Protein AF-V4TE31-F1 (afdb_monomer_lite)

pLDDT: mean 70.7, std 16.82, range [33.47, 91.5]

Foldseek 3Di:
DWDWDDDPLAIEIADLAPDPDDPVVSLVVVLVVQVVVQVCVVVVDDPDPDPDSRSSPGHYYYDPPHNHDPDPVCVVVSVVVVCVVVVVVVVVVVVVVVVVVPPDDDPDDD

Structure (mmCIF, N/CA/C/O backbone):
data_AF-V4TE31-F1
#
_entry.id   AF-V4TE31-F1
#
loop_
_atom_site.group_PDB
_atom_site.id
_atom_site.type_symbol
_atom_site.label_atom_id
_atom_site.label_alt_id
_atom_site.label_comp_id
_atom_site.label_asym_id
_atom_site.label_entity_id
_atom_site.label_seq_id
_atom_site.pdbx_PDB_ins_code
_atom_site.Cartn_x
_atom_site.Cartn_y
_atom_site.Cartn_z
_atom_site.occupancy
_atom_site.B_iso_or_equiv
_atom_site.auth_seq_id
_atom_site.auth_comp_id
_atom_site.auth_asym_id
_atom_site.auth_atom_id
_atom_site.pdbx_PDB_model_num
ATOM 1 N N . MET A 1 1 ? 9.355 1.675 -5.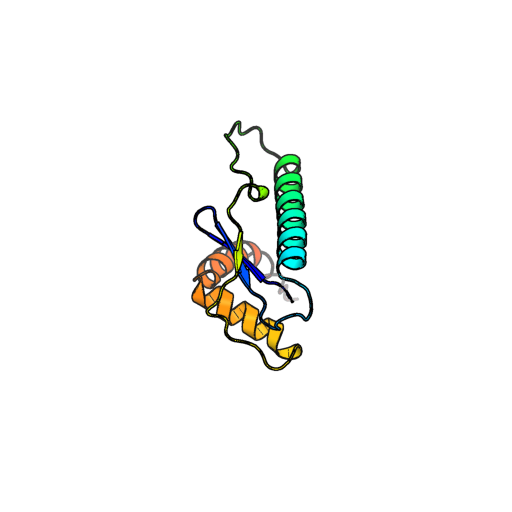902 1.00 73.56 1 MET A N 1
ATOM 2 C CA . MET A 1 1 ? 7.891 1.879 -6.054 1.00 73.56 1 MET A CA 1
ATOM 3 C C . MET A 1 1 ? 7.257 1.304 -4.808 1.00 73.56 1 MET A C 1
ATOM 5 O O . MET A 1 1 ? 7.603 0.181 -4.504 1.00 73.56 1 MET A O 1
ATOM 9 N N . LEU A 1 2 ? 6.368 2.013 -4.109 1.00 77.69 2 LEU A N 1
ATOM 10 C CA . LEU A 1 2 ? 5.744 1.492 -2.885 1.00 77.69 2 LEU A CA 1
ATOM 11 C C . LEU A 1 2 ? 4.265 1.203 -3.125 1.00 77.69 2 LEU A C 1
ATOM 13 O O . LEU A 1 2 ? 3.540 2.069 -3.616 1.00 77.69 2 LEU A O 1
ATOM 17 N N . VAL A 1 3 ? 3.828 0.002 -2.760 1.00 81.12 3 VAL A N 1
ATOM 18 C CA . VAL A 1 3 ? 2.420 -0.398 -2.765 1.00 81.12 3 VAL A CA 1
ATOM 19 C C . VAL A 1 3 ? 1.938 -0.429 -1.317 1.00 81.12 3 VAL A C 1
ATOM 21 O O . VAL A 1 3 ? 2.548 -1.066 -0.463 1.00 81.12 3 VAL A O 1
ATOM 24 N N . LEU A 1 4 ? 0.858 0.299 -1.037 1.00 85.69 4 LEU A N 1
ATOM 25 C CA . LEU A 1 4 ? 0.224 0.334 0.279 1.00 85.69 4 LEU A CA 1
ATOM 26 C C . LEU A 1 4 ? -1.046 -0.507 0.223 1.00 85.69 4 LEU A C 1
ATOM 28 O O . LEU A 1 4 ? -1.973 -0.174 -0.518 1.00 85.69 4 LEU A O 1
ATOM 32 N N . VAL A 1 5 ? -1.093 -1.581 1.004 1.00 82.81 5 VAL A N 1
ATOM 33 C CA . VAL A 1 5 ? -2.287 -2.420 1.131 1.00 82.81 5 VAL A CA 1
ATOM 34 C C . VAL A 1 5 ? -2.940 -2.113 2.466 1.00 82.81 5 VAL A C 1
ATOM 36 O O . VAL A 1 5 ? -2.304 -2.206 3.510 1.00 82.81 5 VAL A O 1
ATOM 39 N N . THR A 1 6 ? -4.210 -1.717 2.444 1.00 83.06 6 THR A N 1
ATOM 40 C CA . THR A 1 6 ? -4.985 -1.457 3.660 1.00 83.06 6 THR A CA 1
ATOM 41 C C . THR A 1 6 ? -6.071 -2.512 3.813 1.00 83.06 6 THR A C 1
ATOM 43 O O . THR A 1 6 ? -6.972 -2.602 2.982 1.00 83.06 6 THR A O 1
ATOM 46 N N . SER A 1 7 ? -6.004 -3.296 4.886 1.00 78.19 7 SER A N 1
ATOM 47 C CA . SER A 1 7 ? -6.971 -4.353 5.205 1.00 78.19 7 SER A CA 1
ATOM 48 C C . SER A 1 7 ? -7.125 -4.484 6.716 1.00 78.19 7 SER A C 1
ATOM 50 O O . SER A 1 7 ? -6.147 -4.334 7.439 1.00 78.19 7 SER A O 1
ATOM 52 N N . GLU A 1 8 ? -8.335 -4.767 7.206 1.00 79.38 8 GLU A N 1
ATOM 53 C CA . GLU A 1 8 ? -8.589 -5.096 8.626 1.00 79.38 8 GLU A CA 1
ATOM 54 C C . GLU A 1 8 ? -7.967 -4.116 9.648 1.00 79.38 8 GLU A C 1
ATOM 56 O O . GLU A 1 8 ? -7.504 -4.513 10.712 1.00 79.38 8 GLU A O 1
ATOM 61 N N . LYS A 1 9 ? -7.977 -2.809 9.344 1.00 83.62 9 LYS A N 1
ATOM 62 C CA . LYS A 1 9 ? -7.364 -1.746 10.168 1.00 83.62 9 LYS A CA 1
ATOM 63 C C . LYS A 1 9 ? -5.841 -1.815 10.304 1.00 83.62 9 LYS A C 1
ATOM 65 O O . LYS A 1 9 ? -5.293 -1.348 11.295 1.00 83.62 9 LYS A O 1
ATOM 70 N N . ARG A 1 10 ? -5.154 -2.367 9.312 1.00 87.19 10 ARG A N 1
ATOM 71 C CA . ARG A 1 10 ? -3.693 -2.415 9.216 1.00 87.19 10 ARG A CA 1
ATOM 72 C C . ARG A 1 10 ? -3.258 -1.946 7.835 1.00 87.19 10 ARG A C 1
ATOM 74 O O . ARG A 1 10 ? -4.001 -2.098 6.861 1.00 87.19 10 ARG A O 1
ATOM 81 N N . VAL A 1 11 ? -2.069 -1.356 7.764 1.00 89.00 11 VAL A N 1
ATOM 82 C CA . VAL A 1 11 ? -1.440 -0.953 6.506 1.00 89.00 11 VAL A CA 1
ATOM 83 C C . VAL A 1 11 ? -0.159 -1.742 6.323 1.00 89.00 11 VAL A C 1
ATOM 85 O O . VAL A 1 11 ? 0.736 -1.713 7.162 1.00 89.00 11 VAL A O 1
ATOM 88 N N . GLU A 1 12 ? -0.067 -2.440 5.204 1.00 89.25 12 GLU A N 1
ATOM 89 C CA . GLU A 1 12 ? 1.137 -3.141 4.797 1.00 89.25 12 GLU A CA 1
ATOM 90 C C . GLU A 1 12 ? 1.852 -2.329 3.718 1.00 89.25 12 GLU A C 1
ATOM 92 O O . GLU A 1 12 ? 1.248 -1.933 2.715 1.00 89.25 12 GLU A O 1
ATOM 97 N N . ILE A 1 13 ? 3.144 -2.085 3.927 1.00 86.62 13 ILE A N 1
ATOM 98 C CA . ILE A 1 13 ? 4.043 -1.539 2.914 1.00 86.62 13 ILE A CA 1
ATOM 99 C C . ILE A 1 13 ? 4.665 -2.713 2.168 1.00 86.62 13 ILE A C 1
ATOM 101 O O . ILE A 1 13 ? 5.264 -3.599 2.780 1.00 86.62 13 ILE A O 1
ATOM 105 N N . TRP A 1 14 ? 4.524 -2.674 0.849 1.00 8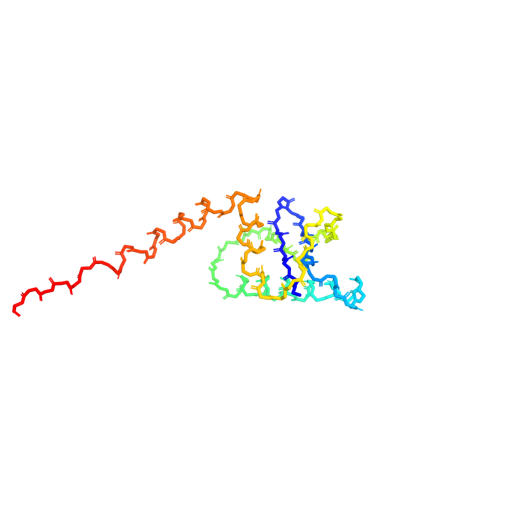3.88 14 TRP A N 1
ATOM 106 C CA . TRP A 1 14 ? 5.106 -3.625 -0.083 1.00 83.88 14 TRP A CA 1
ATOM 107 C C . TRP A 1 14 ? 6.066 -2.874 -1.011 1.00 83.88 14 TRP A C 1
ATOM 109 O O . TRP A 1 14 ? 5.637 -1.976 -1.748 1.00 83.88 14 TRP A O 1
ATOM 119 N N . ASP A 1 15 ? 7.355 -3.220 -0.965 1.00 80.31 15 ASP A N 1
ATOM 120 C CA . ASP A 1 15 ? 8.399 -2.623 -1.809 1.00 80.31 15 ASP A CA 1
ATOM 121 C C . ASP A 1 15 ? 8.926 -3.641 -2.844 1.00 80.31 15 ASP A C 1
ATOM 123 O O . ASP A 1 15 ? 9.938 -4.304 -2.623 1.00 80.31 15 ASP A O 1
ATOM 127 N N . PRO A 1 16 ? 8.266 -3.788 -4.012 1.00 75.88 16 PRO A N 1
ATOM 128 C CA . PRO A 1 16 ? 8.680 -4.725 -5.066 1.00 75.88 16 PRO A CA 1
ATOM 129 C C . PRO A 1 16 ? 10.114 -4.544 -5.566 1.00 75.88 16 PRO A C 1
ATOM 131 O O . PRO A 1 16 ? 10.684 -5.467 -6.151 1.00 75.88 16 PRO A O 1
ATOM 134 N N . LEU A 1 17 ? 10.667 -3.347 -5.383 1.00 75.94 17 LEU A N 1
ATOM 135 C CA . LEU A 1 17 ? 12.014 -2.969 -5.773 1.00 75.94 17 LEU A CA 1
ATOM 136 C C . LEU A 1 17 ? 12.697 -2.444 -4.517 1.00 75.94 17 LEU A C 1
ATOM 138 O O . LEU A 1 17 ? 12.670 -1.225 -4.345 1.00 75.94 17 LEU A O 1
ATOM 142 N N . PRO A 1 18 ? 13.272 -3.324 -3.669 1.00 64.62 18 PRO A N 1
ATOM 143 C CA . PRO A 1 18 ? 13.830 -2.951 -2.377 1.00 64.62 18 PRO A CA 1
ATOM 144 C C . PRO A 1 18 ? 14.664 -1.688 -2.524 1.00 64.62 18 PRO A C 1
ATOM 146 O O . PRO A 1 18 ? 15.756 -1.696 -3.104 1.00 64.62 18 PRO A O 1
ATOM 149 N N . SER A 1 19 ? 14.078 -0.572 -2.110 1.00 62.41 19 SER A N 1
ATOM 150 C CA . SER A 1 19 ? 14.678 0.724 -2.345 1.00 62.41 19 SER A CA 1
ATOM 151 C C . SER A 1 19 ? 15.921 0.829 -1.471 1.00 62.41 19 SER A C 1
ATOM 153 O O . SER A 1 19 ? 15.969 0.314 -0.358 1.00 62.41 19 SER A O 1
ATOM 155 N N . ALA A 1 20 ? 16.940 1.556 -1.932 1.00 62.09 20 ALA A N 1
ATOM 156 C CA . ALA A 1 20 ? 18.060 1.930 -1.065 1.00 62.09 20 ALA A CA 1
ATOM 157 C C . ALA A 1 20 ? 17.627 2.866 0.091 1.00 62.09 20 ALA A C 1
ATOM 159 O O . ALA A 1 20 ? 18.461 3.295 0.888 1.00 62.09 20 ALA A O 1
ATOM 160 N N . MET A 1 21 ? 16.342 3.237 0.158 1.00 69.25 21 MET A N 1
ATOM 161 C CA . MET A 1 21 ? 15.781 4.105 1.184 1.00 69.25 21 MET A CA 1
ATOM 162 C C . MET A 1 21 ? 15.562 3.328 2.480 1.00 69.25 21 MET A C 1
ATOM 164 O O . MET A 1 21 ? 15.198 2.154 2.476 1.00 69.25 21 MET A O 1
ATOM 168 N N . SER A 1 22 ? 15.774 3.997 3.613 1.00 81.12 22 SER A N 1
ATOM 169 C CA . SER A 1 22 ? 15.590 3.367 4.916 1.00 81.12 22 SER A CA 1
ATOM 170 C C . SER A 1 22 ? 14.121 3.030 5.180 1.00 81.12 22 SER A C 1
ATOM 172 O O . SER A 1 22 ? 13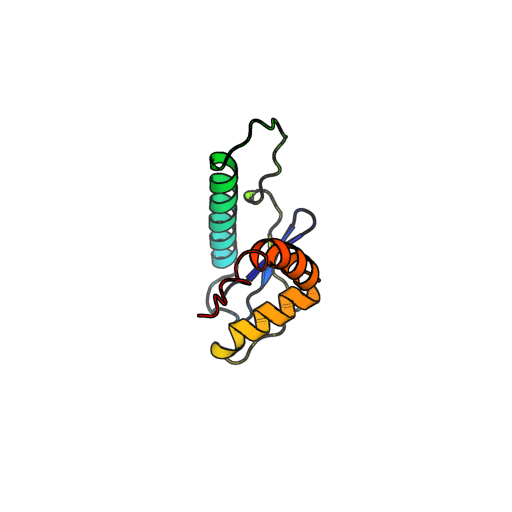.200 3.730 4.750 1.00 81.12 22 SER A O 1
ATOM 174 N N . MET A 1 23 ? 13.907 1.977 5.966 1.00 82.25 23 MET A N 1
ATOM 175 C CA . MET A 1 23 ? 12.590 1.563 6.452 1.00 82.25 23 MET A CA 1
ATOM 176 C C . MET A 1 23 ? 11.830 2.733 7.104 1.00 82.25 23 MET A C 1
ATOM 178 O O . MET A 1 23 ? 10.662 2.962 6.796 1.00 82.25 23 MET A O 1
ATOM 182 N N . ASP A 1 24 ? 12.514 3.540 7.920 1.00 84.94 24 ASP A N 1
ATOM 183 C CA . ASP A 1 24 ? 11.934 4.715 8.584 1.00 84.94 24 ASP A CA 1
ATOM 184 C C . ASP A 1 24 ? 11.412 5.765 7.596 1.00 84.94 24 ASP A C 1
ATOM 186 O O . ASP A 1 24 ? 10.354 6.364 7.813 1.00 84.94 24 ASP A O 1
ATOM 190 N N . TYR A 1 25 ? 12.126 5.972 6.485 1.00 87.06 25 TYR A N 1
ATOM 191 C CA . TYR A 1 25 ? 11.696 6.896 5.441 1.00 87.06 25 TYR A CA 1
ATOM 192 C C . TYR A 1 25 ? 10.407 6.411 4.770 1.00 87.06 25 TYR A C 1
ATOM 194 O O . TYR A 1 25 ? 9.462 7.185 4.602 1.00 87.06 25 TYR A O 1
ATOM 202 N N . ASN A 1 26 ? 10.335 5.118 4.453 1.00 86.12 26 ASN A N 1
ATOM 203 C CA . ASN A 1 26 ? 9.155 4.506 3.844 1.00 86.12 26 ASN A CA 1
ATOM 204 C C . ASN A 1 26 ? 7.932 4.562 4.781 1.00 86.12 26 ASN A C 1
ATOM 206 O O . ASN A 1 26 ? 6.827 4.864 4.325 1.00 86.12 26 ASN A O 1
ATOM 210 N N . ILE A 1 27 ? 8.120 4.396 6.098 1.00 88.44 27 ILE A N 1
ATOM 211 C CA . ILE A 1 27 ? 7.055 4.604 7.101 1.00 88.44 27 ILE A CA 1
ATOM 212 C C . ILE A 1 27 ? 6.588 6.059 7.108 1.00 88.44 27 ILE A C 1
ATOM 214 O O . ILE A 1 27 ? 5.383 6.326 7.105 1.00 88.44 27 ILE A O 1
ATOM 218 N N . ALA A 1 28 ? 7.520 7.014 7.130 1.00 89.69 28 ALA A N 1
ATOM 219 C CA . ALA A 1 28 ? 7.181 8.434 7.147 1.00 89.69 28 ALA A CA 1
ATOM 220 C C . ALA A 1 28 ? 6.400 8.840 5.888 1.00 89.69 28 ALA A C 1
ATOM 222 O O . ALA A 1 28 ? 5.403 9.562 5.980 1.00 89.69 28 ALA A O 1
ATOM 223 N N . LEU A 1 29 ? 6.810 8.338 4.720 1.00 89.12 29 LEU A N 1
ATOM 224 C CA . LEU A 1 29 ? 6.101 8.546 3.462 1.00 89.12 29 LEU A CA 1
ATOM 225 C C . LEU A 1 29 ? 4.695 7.933 3.503 1.00 89.12 29 LEU A C 1
ATOM 227 O O . LEU A 1 29 ? 3.730 8.620 3.168 1.00 89.12 29 LEU A O 1
ATOM 231 N N . CYS A 1 30 ? 4.565 6.695 3.987 1.00 90.06 30 CYS A N 1
ATOM 232 C CA . CYS A 1 30 ? 3.275 6.031 4.169 1.00 90.06 30 CYS A CA 1
ATOM 233 C C . CYS A 1 30 ? 2.330 6.866 5.051 1.00 90.06 30 CYS A C 1
ATOM 235 O O . CYS A 1 30 ? 1.227 7.203 4.621 1.00 90.06 30 CYS A O 1
ATOM 237 N N . LYS A 1 31 ? 2.783 7.322 6.228 1.00 91.00 31 LYS A N 1
ATOM 238 C CA . LYS A 1 31 ? 1.981 8.176 7.127 1.00 91.00 31 LYS A CA 1
ATOM 239 C C . LYS A 1 31 ? 1.502 9.464 6.458 1.00 91.00 31 LYS A C 1
ATOM 241 O O . LYS A 1 31 ? 0.356 9.872 6.660 1.00 91.00 31 LYS A O 1
ATOM 246 N N . ARG A 1 32 ? 2.358 10.107 5.654 1.00 91.50 32 ARG A N 1
ATOM 247 C CA . ARG A 1 32 ? 1.991 11.321 4.904 1.00 91.50 32 ARG A CA 1
ATOM 248 C C . ARG A 1 32 ? 0.896 11.039 3.877 1.00 91.50 32 ARG A C 1
ATOM 250 O O . ARG A 1 32 ? -0.052 11.816 3.791 1.00 91.50 32 ARG A O 1
ATOM 257 N N . VAL A 1 33 ? 1.002 9.930 3.144 1.00 90.56 33 VAL A N 1
ATOM 258 C CA . VAL A 1 33 ? -0.018 9.508 2.170 1.00 90.56 33 VAL A CA 1
ATOM 259 C C . VAL A 1 33 ? -1.346 9.213 2.868 1.00 90.56 33 VAL A C 1
ATOM 261 O O . VAL A 1 33 ? -2.366 9.771 2.471 1.00 90.56 33 VAL A O 1
ATOM 264 N N . LEU A 1 34 ? -1.341 8.423 3.948 1.00 89.81 34 LEU A N 1
ATOM 265 C CA . LEU A 1 34 ? -2.558 8.092 4.704 1.00 89.81 34 LEU A CA 1
ATOM 266 C C . LEU A 1 34 ? -3.238 9.345 5.272 1.00 89.81 34 LEU A C 1
ATOM 268 O O . LEU A 1 34 ? -4.447 9.502 5.139 1.00 89.81 34 LEU A O 1
ATOM 272 N N . THR A 1 35 ? -2.455 10.289 5.806 1.00 89.19 35 THR A N 1
ATOM 273 C CA . THR A 1 35 ? -2.976 11.579 6.292 1.00 89.19 35 THR A CA 1
ATOM 274 C C . THR A 1 35 ? -3.628 12.388 5.168 1.00 89.19 35 THR A C 1
ATOM 276 O O . THR A 1 35 ? -4.665 13.016 5.377 1.00 89.19 35 THR A O 1
ATOM 279 N N . SER A 1 36 ? -3.045 12.375 3.965 1.00 87.31 36 SER A N 1
ATOM 280 C CA . SER A 1 36 ? -3.623 13.053 2.800 1.00 87.31 36 SER A CA 1
ATOM 281 C C . SER A 1 36 ? -4.948 12.419 2.369 1.00 87.31 36 SER A C 1
ATOM 283 O O . SER A 1 36 ? -5.869 13.142 1.986 1.00 87.31 36 SER A O 1
ATOM 285 N N . ILE A 1 37 ? -5.056 11.088 2.438 1.00 85.00 37 ILE A N 1
ATOM 286 C CA . ILE A 1 37 ? -6.299 10.366 2.140 1.00 85.00 37 ILE A CA 1
ATOM 287 C C . ILE A 1 37 ? -7.363 10.716 3.180 1.00 85.00 37 ILE A C 1
ATOM 289 O O . ILE A 1 37 ? -8.443 11.147 2.788 1.00 85.00 37 ILE A O 1
ATOM 293 N N . ASP A 1 38 ? -7.043 10.624 4.476 1.00 85.12 38 ASP A N 1
ATOM 294 C CA . ASP A 1 38 ? -7.953 11.009 5.566 1.00 85.12 38 ASP A CA 1
ATOM 295 C C . ASP A 1 38 ? -8.469 12.441 5.373 1.00 85.12 38 ASP A C 1
ATOM 297 O O . ASP A 1 38 ? -9.671 12.684 5.401 1.00 85.12 38 ASP A O 1
ATOM 301 N N . THR A 1 39 ? -7.563 13.380 5.078 1.00 84.81 39 THR A N 1
ATOM 302 C CA . THR A 1 39 ? -7.924 14.779 4.809 1.00 84.81 39 THR A CA 1
ATOM 303 C C . THR A 1 39 ? -8.881 14.877 3.620 1.00 84.81 39 THR A C 1
ATOM 305 O O . THR A 1 39 ? -9.898 15.553 3.703 1.00 84.81 39 THR A O 1
ATOM 308 N N . THR A 1 40 ? -8.604 14.180 2.518 1.00 81.88 40 THR A N 1
ATOM 309 C CA . THR A 1 40 ? -9.461 14.216 1.320 1.00 81.88 40 THR A CA 1
ATOM 310 C C . THR A 1 40 ? -10.853 13.647 1.599 1.00 81.88 40 THR A C 1
ATOM 312 O O . THR A 1 40 ? -11.850 14.221 1.160 1.00 81.88 40 THR A O 1
ATOM 315 N N . LEU A 1 41 ? -10.932 12.549 2.355 1.00 76.06 41 LEU A N 1
ATOM 316 C CA . LEU A 1 41 ? -12.195 11.928 2.752 1.00 76.06 41 LEU A CA 1
ATOM 317 C C . LEU A 1 41 ? -13.013 12.848 3.668 1.00 76.06 41 LEU A C 1
ATOM 319 O O . LEU A 1 41 ? -14.223 12.962 3.481 1.00 76.06 41 LEU A O 1
ATOM 323 N N . ASP A 1 42 ? -12.354 13.568 4.577 1.00 75.31 42 ASP A N 1
ATOM 324 C CA . ASP A 1 42 ? -13.004 14.530 5.474 1.00 75.31 42 ASP A CA 1
ATOM 325 C C . ASP A 1 42 ? -13.598 15.739 4.725 1.00 75.31 42 ASP A C 1
ATOM 327 O O . ASP A 1 42 ? -14.604 16.300 5.154 1.00 75.31 42 ASP A O 1
ATOM 331 N N . HIS A 1 43 ? -13.007 16.138 3.592 1.00 70.50 43 HIS A N 1
ATOM 332 C CA . HIS A 1 43 ? -13.451 17.299 2.803 1.00 70.50 43 HIS A CA 1
ATOM 333 C C . HIS A 1 43 ? -14.458 16.933 1.688 1.00 70.50 43 HIS A C 1
ATOM 335 O O . HIS A 1 43 ? -15.082 17.825 1.115 1.00 70.50 43 HIS A O 1
ATOM 341 N N . GLY A 1 44 ? -14.621 15.641 1.365 1.00 60.22 44 GLY A N 1
ATOM 342 C CA . GLY A 1 44 ? -15.387 15.136 0.213 1.00 60.22 44 GLY A CA 1
ATOM 343 C C . GLY A 1 44 ? -16.900 14.946 0.412 1.00 60.22 44 GLY A C 1
ATOM 344 O O . GLY A 1 44 ? -17.600 14.677 -0.561 1.00 60.22 44 GLY A O 1
ATOM 345 N N . GLY A 1 45 ? -17.417 15.130 1.631 1.00 53.47 45 GLY A N 1
ATOM 346 C CA . GLY A 1 45 ? -18.849 15.292 1.899 1.00 53.47 45 GLY A CA 1
ATOM 347 C C . GLY A 1 45 ? -19.611 14.035 2.335 1.00 53.47 45 GLY A C 1
ATOM 348 O O . GLY A 1 45 ? -19.906 13.147 1.544 1.00 53.47 45 GLY A O 1
ATOM 349 N N . SER A 1 46 ? -20.036 14.032 3.597 1.00 46.56 46 SER A N 1
ATOM 350 C CA . SER A 1 46 ? -21.424 13.814 4.032 1.00 46.56 46 SER A CA 1
ATOM 351 C C . SER A 1 46 ? -21.458 13.967 5.554 1.00 46.56 46 SER A C 1
ATOM 353 O O . SER A 1 46 ? -20.553 13.486 6.230 1.00 46.56 46 SER A O 1
ATOM 355 N N . ASN A 1 47 ? -22.490 14.634 6.076 1.00 48.81 47 ASN A N 1
ATOM 356 C CA . ASN A 1 47 ? -22.846 14.749 7.497 1.00 48.81 47 ASN A CA 1
ATOM 357 C C . ASN A 1 47 ? -23.155 13.372 8.114 1.00 48.81 47 ASN A C 1
ATOM 359 O O . ASN A 1 47 ? -24.275 13.096 8.545 1.00 48.81 47 ASN A O 1
ATOM 363 N N . VAL A 1 48 ? -22.177 12.479 8.136 1.00 47.38 48 VAL A N 1
ATOM 364 C CA . VAL A 1 48 ? -22.253 11.241 8.887 1.00 47.38 48 VAL A CA 1
ATOM 365 C C . VAL A 1 48 ? -21.278 11.411 10.033 1.00 47.38 48 VAL A C 1
ATOM 367 O O . VAL A 1 48 ? -20.083 11.165 9.887 1.00 47.38 48 VAL A O 1
ATOM 370 N N . ASP A 1 49 ? -21.810 11.870 11.167 1.00 51.41 49 ASP A N 1
ATOM 371 C CA . ASP A 1 49 ? -21.191 11.674 12.473 1.00 51.41 49 ASP A CA 1
ATOM 372 C C . ASP A 1 49 ? -20.917 10.177 12.626 1.00 51.41 49 ASP A C 1
ATOM 374 O O . ASP A 1 49 ? -21.766 9.371 13.006 1.00 51.41 49 ASP A O 1
ATOM 378 N N . CYS A 1 50 ? -19.718 9.779 12.251 1.00 44.50 50 CYS A N 1
ATOM 379 C CA . CYS A 1 50 ? -19.168 8.487 12.563 1.00 44.50 50 CYS A CA 1
ATOM 380 C C . CYS A 1 50 ? -17.869 8.780 13.278 1.00 44.50 50 CYS A C 1
ATOM 382 O O . CYS A 1 50 ? -17.108 9.647 12.860 1.00 44.50 50 CYS A O 1
ATOM 384 N N . ASN A 1 51 ? -17.609 8.028 14.341 1.00 53.03 51 ASN A N 1
ATOM 385 C CA . ASN A 1 51 ? -16.278 7.814 14.889 1.00 53.03 51 ASN A CA 1
ATOM 386 C C . ASN A 1 51 ? -15.354 7.318 13.758 1.00 53.03 51 ASN A C 1
ATOM 388 O O . ASN A 1 51 ? -15.126 6.115 13.619 1.00 53.03 51 ASN A O 1
ATOM 392 N N . SER A 1 52 ? -14.926 8.227 12.875 1.00 65.19 52 SER A N 1
ATOM 393 C CA . SER A 1 52 ? -14.362 7.899 11.575 1.00 65.19 52 SER A CA 1
ATOM 394 C C . SER A 1 52 ? -12.975 7.367 11.840 1.00 65.19 52 SER A C 1
ATOM 396 O O . SER A 1 52 ? -12.076 8.107 12.244 1.00 65.19 52 SER A O 1
ATOM 398 N N . ILE A 1 53 ? -12.831 6.064 11.676 1.00 74.62 53 ILE A N 1
ATOM 399 C CA . ILE A 1 53 ? -11.557 5.390 11.796 1.00 74.62 53 ILE A CA 1
ATOM 400 C C . ILE A 1 53 ? -10.595 6.056 10.808 1.00 74.62 53 ILE A C 1
ATOM 402 O O . ILE A 1 53 ? -10.835 6.015 9.603 1.00 74.62 53 ILE A O 1
ATOM 406 N N . LYS A 1 54 ? -9.544 6.700 11.324 1.00 84.00 54 LYS A N 1
ATOM 407 C CA . LYS A 1 54 ? -8.540 7.374 10.501 1.00 84.00 54 LYS A CA 1
ATOM 408 C C . LYS A 1 54 ? -7.507 6.360 10.042 1.00 84.00 54 LYS A C 1
ATOM 410 O O . LYS A 1 54 ? -6.953 5.618 10.855 1.00 84.00 54 LYS A O 1
ATOM 415 N N . LEU A 1 55 ? -7.230 6.348 8.746 1.00 84.44 55 LEU A N 1
ATOM 416 C CA . LEU A 1 55 ? -6.245 5.450 8.152 1.00 84.44 55 LEU A CA 1
ATOM 417 C C . LEU A 1 55 ? -4.846 5.716 8.714 1.00 84.44 55 LEU A C 1
ATOM 419 O O . LEU A 1 55 ? -4.069 4.780 8.892 1.00 84.44 55 LEU A O 1
ATOM 423 N N . ARG A 1 56 ? -4.533 6.976 9.046 1.00 85.12 56 ARG A N 1
ATOM 424 C CA . ARG A 1 56 ? -3.249 7.365 9.656 1.00 85.12 56 ARG A CA 1
ATOM 425 C C . ARG A 1 56 ? -2.980 6.711 11.018 1.00 85.12 56 ARG A C 1
ATOM 427 O O . ARG A 1 56 ? -1.823 6.672 11.432 1.00 85.12 56 ARG A O 1
ATOM 434 N N . ASP A 1 57 ? -4.023 6.234 11.700 1.00 88.19 57 ASP A N 1
ATOM 435 C CA . ASP A 1 57 ? -3.923 5.616 13.026 1.00 88.19 57 ASP A CA 1
ATOM 436 C C . ASP A 1 57 ? -3.706 4.094 12.935 1.00 88.19 57 ASP A C 1
ATOM 438 O O . ASP A 1 57 ? -3.515 3.428 13.955 1.00 88.19 57 ASP A O 1
ATOM 442 N N . PHE A 1 58 ? -3.726 3.520 11.728 1.00 89.75 58 PHE A N 1
ATOM 443 C CA . PHE A 1 58 ? -3.489 2.094 11.539 1.00 89.75 58 PHE A CA 1
ATOM 444 C C . PHE A 1 58 ? -2.024 1.720 11.786 1.00 89.75 58 PHE A C 1
ATOM 446 O O . PHE A 1 58 ? -1.122 2.447 11.358 1.00 89.75 58 PHE A O 1
ATOM 453 N N . PRO A 1 59 ? -1.755 0.571 12.441 1.00 90.81 59 PRO A N 1
ATOM 454 C CA . PRO A 1 59 ? -0.417 0.005 12.494 1.00 90.81 59 PRO A CA 1
ATOM 455 C C . PRO A 1 59 ? 0.115 -0.218 11.076 1.00 90.81 59 PRO A C 1
ATOM 457 O O . PRO A 1 59 ? -0.591 -0.733 10.204 1.00 90.81 59 PRO A O 1
ATOM 460 N N . ILE A 1 60 ? 1.368 0.187 10.874 1.00 91.31 60 ILE A N 1
ATOM 461 C CA . ILE A 1 60 ? 2.091 0.058 9.612 1.00 91.31 60 ILE A CA 1
ATOM 462 C C . ILE A 1 60 ? 3.123 -1.050 9.771 1.00 91.31 60 ILE A C 1
ATOM 464 O O . ILE A 1 60 ? 3.958 -0.993 10.676 1.00 91.31 60 ILE A O 1
ATOM 468 N N . GLU A 1 61 ? 3.094 -2.023 8.871 1.00 88.88 61 GLU A N 1
ATOM 469 C CA . GLU A 1 61 ? 4.041 -3.134 8.851 1.00 88.88 61 GLU A CA 1
ATOM 470 C C . GLU A 1 61 ? 4.660 -3.303 7.467 1.00 88.88 61 GLU A C 1
ATOM 472 O O . GLU A 1 61 ? 4.034 -3.011 6.451 1.00 88.88 61 GLU A O 1
ATOM 477 N N . PHE A 1 62 ? 5.896 -3.797 7.423 1.00 83.81 62 PHE A N 1
ATOM 478 C CA . PHE A 1 62 ? 6.525 -4.199 6.168 1.00 83.81 62 PHE A CA 1
ATOM 479 C C . PHE A 1 62 ? 6.213 -5.655 5.899 1.00 83.81 62 PHE A C 1
ATOM 481 O O . PHE A 1 62 ? 6.397 -6.513 6.770 1.00 83.81 62 PHE A O 1
ATOM 488 N N . CYS A 1 63 ? 5.780 -5.941 4.678 1.00 77.44 63 CYS A N 1
ATOM 489 C CA . CYS A 1 63 ? 5.658 -7.319 4.260 1.00 77.44 63 CYS A CA 1
ATOM 490 C C . CYS A 1 63 ? 7.061 -7.919 4.104 1.00 77.44 63 CYS A C 1
ATOM 492 O O . CYS A 1 63 ? 7.901 -7.399 3.386 1.00 77.44 63 CYS A O 1
ATOM 494 N N . SER A 1 64 ? 7.335 -9.032 4.783 1.00 66.81 64 SER A N 1
ATOM 495 C CA . SER A 1 64 ? 8.606 -9.765 4.658 1.00 66.81 64 SER A CA 1
ATOM 496 C C . SER A 1 64 ? 8.549 -10.902 3.632 1.00 66.81 64 SER A C 1
ATOM 498 O O . SER A 1 64 ? 9.549 -11.577 3.393 1.00 66.81 64 SER A O 1
ATOM 500 N N . ARG A 1 65 ? 7.377 -11.147 3.027 1.00 63.59 65 ARG A N 1
ATOM 501 C CA . ARG A 1 65 ? 7.103 -12.263 2.098 1.00 63.59 65 ARG A CA 1
ATOM 502 C C . ARG A 1 65 ? 6.952 -11.788 0.649 1.00 63.59 65 ARG A C 1
ATOM 504 O O . ARG A 1 65 ? 6.096 -12.269 -0.096 1.00 63.59 65 ARG A O 1
ATOM 511 N N . GLU A 1 66 ? 7.760 -10.812 0.266 1.00 64.44 66 GLU A N 1
ATOM 512 C CA . GLU A 1 66 ? 7.618 -10.088 -0.993 1.00 64.44 66 GLU A CA 1
ATOM 513 C C . GLU A 1 66 ? 8.158 -10.895 -2.185 1.00 64.44 66 GLU A C 1
ATOM 515 O O . GLU A 1 66 ? 9.281 -11.403 -2.135 1.00 64.44 66 GLU A O 1
ATOM 520 N N . PRO A 1 67 ? 7.413 -11.000 -3.299 1.00 63.09 67 PRO A N 1
ATOM 521 C CA . PRO A 1 67 ? 8.036 -11.300 -4.576 1.00 63.09 67 PRO A CA 1
ATOM 522 C C . PRO A 1 67 ? 8.777 -10.049 -5.054 1.00 63.09 67 PRO A C 1
ATOM 524 O O . PRO A 1 67 ? 8.160 -9.032 -5.350 1.00 63.09 67 PRO A O 1
ATOM 527 N N . THR A 1 68 ? 10.100 -10.103 -5.130 1.00 68.50 68 THR A N 1
ATOM 528 C CA . THR A 1 68 ? 10.884 -9.007 -5.705 1.00 68.50 68 THR A CA 1
ATOM 529 C C . THR A 1 68 ? 10.780 -9.039 -7.227 1.00 68.50 68 THR A C 1
ATOM 531 O O . THR A 1 68 ? 10.898 -10.101 -7.848 1.00 68.50 68 THR A O 1
ATOM 534 N N . ILE A 1 69 ? 10.556 -7.880 -7.848 1.00 71.50 69 ILE A N 1
ATOM 535 C CA . ILE A 1 69 ? 10.669 -7.760 -9.305 1.00 71.50 69 ILE A CA 1
ATOM 536 C C . ILE A 1 69 ? 12.107 -7.403 -9.665 1.00 71.50 69 ILE A C 1
ATOM 538 O O . ILE A 1 69 ? 12.771 -6.629 -8.981 1.00 71.50 69 ILE A O 1
ATOM 542 N N . ARG A 1 70 ? 12.614 -8.003 -10.743 1.00 67.50 70 ARG A N 1
ATOM 543 C CA . ARG A 1 70 ? 13.991 -7.766 -11.206 1.00 67.50 70 ARG A CA 1
ATOM 544 C C . ARG A 1 70 ? 14.116 -6.513 -12.067 1.00 67.50 70 ARG A C 1
ATOM 546 O O . ARG A 1 70 ? 15.231 -6.065 -12.312 1.00 67.50 70 ARG A O 1
ATOM 553 N N . ASN A 1 71 ? 12.995 -5.997 -12.561 1.00 70.19 71 ASN A N 1
ATOM 554 C CA . ASN A 1 71 ? 12.949 -4.914 -13.524 1.00 70.19 71 ASN A CA 1
ATOM 555 C C . ASN A 1 71 ? 11.812 -3.946 -13.188 1.00 70.19 71 ASN A C 1
ATOM 557 O O . ASN A 1 71 ? 10.708 -4.363 -12.845 1.00 70.19 71 ASN A O 1
ATOM 561 N N . GLU A 1 72 ? 12.075 -2.651 -13.327 1.00 67.38 72 GLU A N 1
ATOM 562 C CA . GLU A 1 72 ? 11.107 -1.586 -13.068 1.00 67.38 72 GLU A CA 1
ATOM 563 C C . GLU A 1 72 ? 9.919 -1.623 -14.038 1.00 67.38 72 GLU A C 1
ATOM 565 O O . GLU A 1 72 ? 8.808 -1.248 -13.662 1.00 67.38 72 GLU A O 1
ATOM 570 N N . TYR A 1 73 ? 10.110 -2.148 -15.255 1.00 69.69 73 TYR A N 1
ATOM 571 C CA . TYR A 1 73 ? 9.031 -2.303 -16.241 1.00 69.69 73 TYR A CA 1
ATOM 572 C C . TYR A 1 73 ? 7.977 -3.350 -15.837 1.00 69.69 73 TYR A C 1
ATOM 574 O O . TYR A 1 73 ? 6.854 -3.303 -16.337 1.00 69.69 73 TYR A O 1
ATOM 582 N N . ASP A 1 74 ? 8.285 -4.237 -14.883 1.00 76.81 74 ASP A N 1
ATOM 583 C CA . ASP A 1 74 ? 7.355 -5.265 -14.391 1.00 76.81 74 ASP A CA 1
ATOM 584 C C . ASP A 1 74 ? 6.451 -4.754 -13.253 1.00 76.81 74 ASP A C 1
ATOM 586 O O . ASP A 1 74 ? 5.687 -5.514 -12.652 1.00 76.81 74 ASP A O 1
ATOM 590 N N . CYS A 1 75 ? 6.501 -3.454 -12.947 1.00 74.81 75 CYS A N 1
ATOM 591 C CA . CYS A 1 75 ? 5.721 -2.843 -11.873 1.00 74.81 75 CYS A CA 1
ATOM 592 C C . CYS A 1 75 ? 4.203 -3.025 -12.039 1.00 74.81 75 CYS A C 1
ATOM 594 O O . CYS A 1 75 ? 3.506 -3.321 -11.068 1.00 74.81 75 CYS A O 1
ATOM 596 N N . ALA A 1 76 ? 3.689 -2.909 -13.267 1.00 76.56 76 ALA A N 1
ATOM 597 C CA . ALA A 1 76 ? 2.274 -3.122 -13.558 1.00 76.56 76 ALA A CA 1
ATOM 598 C C . ALA A 1 76 ? 1.863 -4.582 -13.319 1.00 76.56 76 ALA A C 1
ATOM 600 O O . ALA A 1 76 ? 0.806 -4.843 -12.746 1.00 76.56 76 ALA A O 1
ATOM 601 N N . LEU A 1 77 ? 2.720 -5.536 -13.704 1.00 79.38 77 LEU A N 1
ATOM 602 C CA . LEU A 1 77 ? 2.493 -6.959 -13.460 1.00 79.38 77 LEU A CA 1
ATOM 603 C C . LEU A 1 77 ? 2.483 -7.269 -11.963 1.00 79.38 77 LEU A C 1
ATOM 605 O O . LEU A 1 77 ? 1.608 -7.993 -11.493 1.00 79.38 77 LEU A O 1
ATOM 609 N N . TYR A 1 78 ? 3.405 -6.675 -11.208 1.00 79.94 78 TYR A N 1
ATOM 610 C CA . TYR A 1 78 ? 3.427 -6.794 -9.755 1.00 79.94 78 TYR A CA 1
ATOM 611 C C . TYR A 1 78 ? 2.136 -6.282 -9.113 1.00 79.94 78 TYR A C 1
ATOM 613 O O . TYR A 1 78 ? 1.539 -6.982 -8.298 1.00 79.94 78 TYR A O 1
ATOM 621 N N . ILE A 1 79 ? 1.666 -5.096 -9.514 1.00 78.62 79 ILE A N 1
ATOM 622 C CA . ILE A 1 79 ? 0.404 -4.535 -9.017 1.00 78.62 79 ILE A CA 1
ATOM 623 C C . ILE A 1 79 ? -0.759 -5.488 -9.326 1.00 78.62 79 ILE A C 1
ATOM 625 O O . ILE A 1 79 ? -1.526 -5.808 -8.421 1.00 78.62 79 ILE A O 1
ATOM 629 N N . MET A 1 80 ? -0.848 -6.020 -10.551 1.00 78.44 80 MET A N 1
ATOM 630 C CA . MET A 1 80 ? -1.885 -6.994 -10.920 1.00 78.44 80 MET A CA 1
ATOM 631 C C . MET A 1 80 ? -1.826 -8.273 -10.068 1.00 78.44 80 MET A C 1
ATOM 633 O O . MET A 1 80 ? -2.861 -8.721 -9.578 1.00 78.44 80 MET A O 1
ATOM 637 N N . LEU A 1 81 ? -0.632 -8.828 -9.833 1.00 79.56 81 LEU A N 1
ATOM 638 C CA . LEU A 1 81 ? -0.441 -10.000 -8.966 1.00 79.56 81 LEU A CA 1
ATOM 639 C C . LEU A 1 81 ? -0.867 -9.724 -7.519 1.00 79.56 81 LEU A C 1
ATOM 641 O O . LEU A 1 81 ? -1.468 -10.581 -6.873 1.00 79.56 81 LEU A O 1
ATOM 645 N N . MET A 1 82 ? -0.569 -8.532 -7.003 1.00 79.12 82 MET A N 1
ATOM 646 C CA . MET A 1 82 ? -0.975 -8.125 -5.659 1.00 79.12 82 MET A CA 1
ATOM 647 C C . MET A 1 82 ? -2.492 -7.961 -5.554 1.00 79.12 82 MET A C 1
ATOM 649 O O . MET A 1 82 ? -3.106 -8.439 -4.601 1.00 79.12 82 MET A O 1
ATOM 653 N N . MET A 1 83 ? -3.120 -7.355 -6.558 1.00 77.75 83 MET A N 1
ATOM 654 C CA . MET A 1 83 ? -4.575 -7.211 -6.607 1.00 77.75 83 MET A CA 1
ATOM 655 C C . MET A 1 83 ? -5.289 -8.564 -6.671 1.00 77.75 83 MET A C 1
ATOM 657 O O . MET A 1 83 ? -6.329 -8.724 -6.035 1.00 77.75 83 MET A O 1
ATOM 661 N N . ASP A 1 84 ? -4.735 -9.532 -7.403 1.00 80.62 84 ASP A N 1
ATOM 662 C CA . ASP A 1 84 ? -5.255 -10.902 -7.460 1.00 80.62 84 ASP A CA 1
ATOM 663 C C . ASP A 1 84 ? -5.118 -11.610 -6.103 1.00 80.62 84 ASP A C 1
ATOM 665 O O . ASP A 1 84 ? -6.099 -12.117 -5.560 1.00 80.62 84 ASP A O 1
ATOM 669 N N . ARG A 1 85 ? -3.935 -11.528 -5.475 1.00 78.00 85 ARG A N 1
ATOM 670 C CA . ARG A 1 85 ? -3.668 -12.105 -4.143 1.00 78.00 85 ARG A CA 1
ATOM 671 C C . ARG A 1 85 ? -4.599 -11.597 -3.050 1.00 78.00 85 ARG A C 1
ATOM 673 O O . ARG A 1 85 ? -4.996 -12.375 -2.187 1.00 78.00 85 ARG A O 1
ATOM 680 N N . HIS A 1 86 ? -4.945 -10.314 -3.082 1.00 76.56 86 HIS A N 1
ATOM 681 C CA . HIS A 1 86 ? -5.884 -9.714 -2.131 1.00 76.56 86 HIS A CA 1
ATOM 682 C C . HIS A 1 86 ? -7.348 -9.799 -2.597 1.00 76.56 86 HIS A C 1
ATOM 684 O O . HIS A 1 86 ? -8.216 -9.156 -2.009 1.00 76.56 86 HIS A O 1
ATOM 690 N N . ASN A 1 87 ? -7.637 -10.577 -3.650 1.00 76.12 87 ASN A N 1
ATOM 691 C CA . ASN A 1 87 ? -8.962 -10.749 -4.253 1.00 76.12 87 ASN A CA 1
ATOM 692 C C . ASN A 1 87 ? -9.651 -9.416 -4.631 1.00 76.12 87 ASN A C 1
ATOM 694 O O . ASN A 1 87 ? -10.876 -9.318 -4.726 1.00 76.12 87 ASN A O 1
ATOM 698 N N . MET A 1 88 ? -8.856 -8.369 -4.872 1.00 71.00 88 MET A N 1
ATOM 699 C CA . MET A 1 88 ? -9.323 -7.019 -5.198 1.00 71.00 88 MET A CA 1
ATOM 700 C C . MET A 1 88 ? -9.780 -6.893 -6.654 1.00 71.00 88 MET A C 1
ATOM 702 O O . MET A 1 88 ? -10.479 -5.940 -6.997 1.00 71.00 88 MET A O 1
ATOM 706 N N . LEU A 1 89 ? -9.420 -7.853 -7.511 1.00 64.69 89 LEU A N 1
ATOM 707 C CA . LEU A 1 89 ? -9.874 -7.925 -8.903 1.00 64.69 89 LEU A CA 1
ATOM 708 C C . LEU A 1 89 ? -11.404 -8.033 -9.005 1.00 64.69 89 LEU A C 1
ATOM 710 O O . LEU A 1 89 ? -12.011 -7.398 -9.866 1.00 64.69 89 LEU A O 1
ATOM 714 N N . SER A 1 90 ? -12.040 -8.771 -8.090 1.00 63.19 90 SER A N 1
ATOM 715 C CA . SER A 1 90 ? -13.504 -8.867 -8.012 1.00 63.19 90 SER A CA 1
ATOM 716 C C . SER A 1 90 ? -14.147 -7.516 -7.658 1.00 63.19 90 SER A C 1
ATOM 718 O O . SER A 1 90 ? -15.080 -7.070 -8.331 1.00 63.19 90 SER A O 1
ATOM 720 N N . SER A 1 91 ? -13.577 -6.809 -6.678 1.00 62.00 91 SER A N 1
ATOM 721 C CA . SER A 1 91 ? -14.005 -5.474 -6.251 1.00 62.00 91 SER A CA 1
ATOM 722 C C . SER A 1 91 ? -13.829 -4.426 -7.352 1.00 62.00 91 SER A C 1
ATOM 724 O O . SER A 1 91 ? -14.722 -3.609 -7.574 1.00 62.00 91 SER A O 1
ATOM 726 N N . LEU A 1 92 ? -12.729 -4.470 -8.108 1.00 57.56 92 LEU A N 1
ATOM 727 C CA . LEU A 1 92 ? -12.526 -3.574 -9.248 1.00 57.56 92 LEU A CA 1
ATOM 728 C C . LEU A 1 92 ? -13.457 -3.866 -10.409 1.00 57.56 92 LEU A C 1
ATOM 730 O O . LEU A 1 92 ? -13.993 -2.923 -10.976 1.00 57.56 92 LEU A O 1
ATOM 734 N N . ASN A 1 93 ? -13.710 -5.134 -10.732 1.00 58.16 93 ASN A N 1
ATOM 735 C CA . ASN A 1 93 ? -14.708 -5.474 -11.743 1.00 58.16 93 ASN A CA 1
ATOM 736 C C . ASN A 1 93 ? -16.091 -4.936 -11.358 1.00 58.16 93 ASN A C 1
ATOM 738 O O . ASN A 1 93 ? -16.780 -4.395 -12.218 1.00 58.16 93 ASN A O 1
ATOM 742 N N . SER A 1 94 ? -16.464 -4.981 -10.075 1.00 55.84 94 SER A N 1
ATOM 743 C CA . SER A 1 94 ? -17.723 -4.385 -9.605 1.00 55.84 94 SER A CA 1
ATOM 744 C C . SER A 1 94 ? -17.754 -2.852 -9.751 1.00 55.84 94 SER A C 1
ATOM 746 O O . SER A 1 94 ? -18.751 -2.297 -10.206 1.00 55.84 94 SER A O 1
ATOM 748 N N . LEU A 1 95 ? -16.643 -2.160 -9.465 1.00 50.66 95 LEU A N 1
ATOM 749 C CA . LEU A 1 95 ? -16.512 -0.701 -9.608 1.00 50.66 95 LEU A CA 1
ATOM 750 C C . LEU A 1 95 ? -16.415 -0.249 -11.077 1.00 50.66 95 LEU A C 1
ATOM 752 O O . LEU A 1 95 ? -16.982 0.775 -11.456 1.00 50.66 95 LEU A O 1
ATOM 756 N N . CYS A 1 96 ? -15.722 -1.010 -11.924 1.00 44.06 96 CYS A N 1
ATOM 757 C CA . CYS A 1 96 ? -15.583 -0.749 -13.356 1.00 44.06 96 CYS A CA 1
ATOM 758 C C . CYS A 1 96 ? -16.859 -1.092 -14.131 1.00 44.06 96 CYS A C 1
ATOM 760 O O . CYS A 1 96 ? -17.168 -0.399 -15.102 1.00 44.06 96 CYS A O 1
ATOM 762 N N . GLN A 1 97 ? -17.651 -2.075 -13.687 1.00 44.03 97 GLN A N 1
ATOM 763 C CA . GLN A 1 97 ? -18.988 -2.317 -14.240 1.00 44.03 97 GLN A CA 1
ATOM 764 C C . GLN A 1 97 ? -19.908 -1.101 -14.054 1.00 44.03 97 GLN A C 1
ATOM 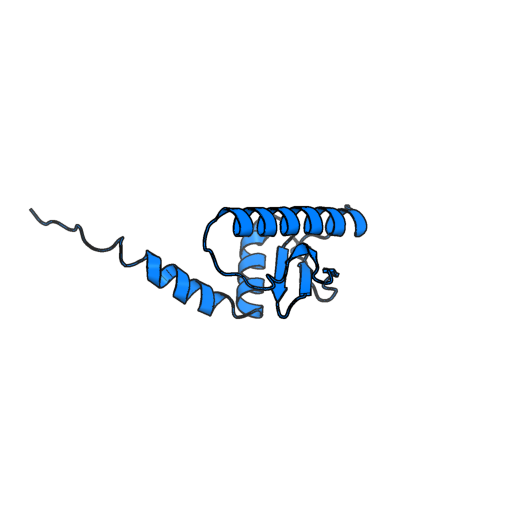766 O O . GLN A 1 97 ? -20.697 -0.812 -14.948 1.00 44.03 97 GLN A O 1
ATOM 771 N N . VAL A 1 98 ? -19.737 -0.303 -12.992 1.00 40.66 98 VAL A N 1
ATOM 772 C CA . VAL A 1 98 ? -20.487 0.958 -12.808 1.00 40.66 98 VAL A CA 1
ATOM 773 C C . VAL A 1 98 ? -20.061 2.056 -13.805 1.00 40.66 98 VAL A C 1
ATOM 775 O O . VAL A 1 98 ? -20.827 2.986 -14.046 1.00 40.66 98 VAL A O 1
ATOM 778 N N . ARG A 1 99 ? -18.890 1.956 -14.459 1.00 38.69 99 ARG A N 1
ATOM 779 C CA . ARG A 1 99 ? -18.420 2.949 -15.455 1.00 38.69 99 ARG A CA 1
ATOM 780 C C . ARG A 1 99 ? -18.383 2.479 -16.911 1.00 38.69 99 ARG A C 1
ATOM 782 O O . ARG A 1 99 ? -18.293 3.328 -17.793 1.00 38.69 99 ARG A O 1
ATOM 789 N N . LEU A 1 100 ? -18.512 1.184 -17.197 1.00 33.47 100 LEU A N 1
ATOM 790 C CA . LEU A 1 100 ? -18.589 0.683 -18.579 1.00 33.47 100 LEU A CA 1
ATOM 791 C C . LEU A 1 100 ? -20.008 0.692 -19.176 1.00 33.47 100 LEU A C 1
ATOM 79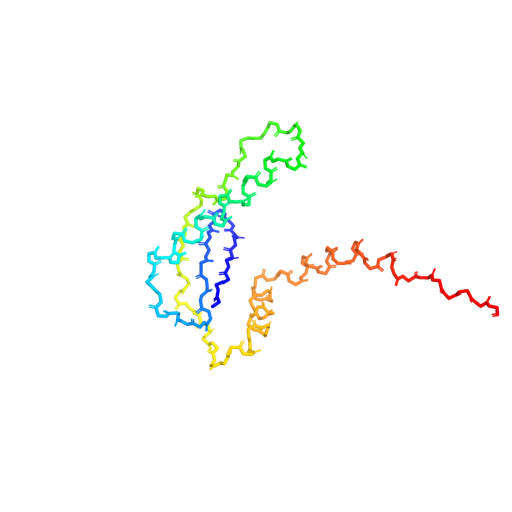3 O O . LEU A 1 100 ? -20.145 0.562 -20.390 1.00 33.47 100 LEU A O 1
ATOM 797 N N . PHE A 1 101 ? -21.049 0.967 -18.382 1.00 34.91 101 PHE A N 1
ATOM 798 C CA . PHE A 1 101 ? -22.409 1.186 -18.900 1.00 34.91 101 PHE A CA 1
ATOM 799 C C . PHE A 1 101 ? -22.658 2.577 -19.514 1.00 34.91 101 PHE A C 1
ATOM 801 O O . PHE A 1 101 ? -23.773 2.840 -19.944 1.00 34.91 101 PHE A O 1
ATOM 808 N N . ASN A 1 102 ? -21.641 3.444 -19.630 1.00 37.16 102 ASN A N 1
ATOM 809 C CA . ASN A 1 102 ? -21.771 4.733 -20.330 1.00 37.16 102 ASN A CA 1
ATOM 810 C C . ASN A 1 102 ? -20.828 4.916 -21.531 1.00 37.16 102 ASN A C 1
ATOM 812 O O . ASN A 1 102 ? -20.715 6.017 -22.061 1.00 37.16 102 ASN A O 1
ATOM 816 N N . VAL A 1 103 ? -20.178 3.845 -22.004 1.00 39.44 103 VAL A N 1
ATOM 817 C CA . VAL A 1 103 ? -19.459 3.859 -23.294 1.00 39.44 103 VAL A CA 1
ATOM 818 C C . VAL A 1 103 ? -19.834 2.633 -24.123 1.00 39.44 103 VAL A C 1
ATOM 820 O O . VAL A 1 103 ? -18.989 1.922 -24.647 1.00 39.44 103 VAL A O 1
ATOM 823 N N . THR A 1 104 ? -21.127 2.354 -24.247 1.00 45.09 104 THR A N 1
ATOM 824 C CA . THR A 1 104 ? -21.639 1.596 -25.391 1.00 45.09 104 THR A CA 1
ATOM 825 C C . THR A 1 104 ? -23.018 2.129 -25.742 1.00 45.09 104 THR A C 1
ATOM 827 O O . THR A 1 104 ? -23.986 1.807 -25.068 1.00 45.09 104 THR A O 1
ATOM 830 N N . HIS A 1 105 ? -23.067 2.949 -26.793 1.00 44.31 105 HIS A N 1
ATOM 831 C CA . HIS A 1 105 ? -24.113 3.079 -27.822 1.00 44.31 105 HIS A CA 1
ATOM 832 C C . HIS A 1 105 ? -24.202 4.532 -28.291 1.00 44.31 105 HIS A C 1
ATOM 834 O O . HIS A 1 105 ? -25.114 5.261 -27.933 1.00 44.31 105 HIS A O 1
ATOM 840 N N . ASP A 1 106 ? -23.280 4.915 -29.172 1.00 35.94 106 ASP A N 1
ATOM 841 C CA . ASP A 1 106 ? -23.699 5.731 -30.309 1.00 35.94 106 ASP A CA 1
ATOM 842 C C . ASP A 1 106 ? -23.004 5.214 -31.574 1.00 35.94 106 ASP A C 1
ATOM 844 O O . ASP A 1 106 ? -22.067 5.786 -32.124 1.00 35.94 106 ASP A O 1
ATOM 848 N N . LYS A 1 107 ? -23.425 4.012 -31.986 1.00 46.66 107 LYS A N 1
ATOM 849 C CA . LYS A 1 107 ? -23.432 3.659 -33.404 1.00 46.66 107 LYS A CA 1
ATOM 850 C C . LYS A 1 107 ? -24.762 4.156 -33.955 1.00 46.66 107 LYS A C 1
ATOM 852 O O . LYS A 1 107 ? -25.698 3.372 -34.103 1.00 46.66 107 LYS A O 1
ATOM 857 N N . THR A 1 108 ? -24.857 5.446 -34.239 1.00 35.28 108 THR A N 1
ATOM 858 C CA . THR A 1 108 ? -25.886 5.942 -35.146 1.00 35.28 108 THR A CA 1
ATOM 859 C C . THR A 1 108 ? -25.432 5.611 -36.564 1.00 35.28 108 THR A C 1
ATOM 861 O O . THR A 1 108 ? -24.544 6.236 -37.136 1.00 35.28 108 THR A O 1
ATOM 864 N N . CYS A 1 109 ? -26.018 4.543 -37.104 1.00 35.03 109 CYS A N 1
ATOM 865 C CA . CYS A 1 109 ? -26.217 4.400 -38.536 1.00 35.03 109 CYS A CA 1
ATOM 866 C C . CYS A 1 109 ? -26.911 5.658 -39.073 1.00 35.03 109 CYS A C 1
ATOM 868 O O . CYS A 1 109 ? -28.041 5.922 -38.665 1.00 35.03 109 CYS A O 1
ATOM 870 N N . MET A 1 110 ? -26.272 6.353 -40.011 1.00 36.66 110 MET A N 1
ATOM 871 C CA . MET A 1 110 ? -26.859 6.792 -41.283 1.00 36.66 110 MET A CA 1
ATOM 872 C C . MET A 1 110 ? -25.747 6.917 -42.320 1.00 36.66 110 MET A C 1
ATOM 874 O O . MET A 1 110 ? -24.679 7.463 -41.968 1.00 36.66 110 MET A O 1
#

Secondary structur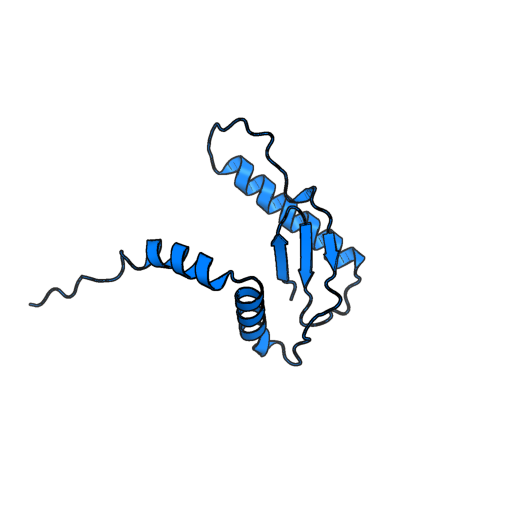e (DSSP, 8-state):
--EEEEETTEEEEE-SS--SS-HHHHHHHHHHHHHHHHHHHHHS----------GGGS-EEE-SS----SSGGGHHHHHHHHHHHTTHHHHHHHHHHHHHTTSS------

Radius of gyration: 18.25 Å; chains: 1; bounding box: 45×30×56 Å

Sequence (110 aa):
MLVLVTSEKRVEIWDPLPSAMSMDYNIALCKRVLTSIDTTLDHGGSNVDCNSIKLRDFPIEFCSREPTIRNEYDCALYIMLMMDRHNMLSSLNSLCQVRLFNVTHDKTCM

Organism: Citrus clementina (NCBI:txid85681)

InterPro domains:
  IPR003653 Ulp1 protease family, C-terminal catalytic domain [PF02902] (6-87)